Protein AF-A0A7V0WM70-F1 (afdb_monomer)

Radius of gyration: 10.21 Å; Cα contacts (8 Å, |Δi|>4): 39; chains: 1; bounding box: 19×22×25 Å

Sequence (42 aa):
RAIANVLDAGLRTADIMQEGKRQVGTGEMGAAIRAEMDKLAN

pLDDT: mean 92.35, std 4.97, range [63.59, 95.75]

Foldseek 3Di:
DLLVVLVVVQEDDPVDDDPPGDHDHPVVSVVSSVVSVVVVVD

Solvent-accessible surface area (backbone atoms only — not comparable to full-atom values): 2493 Å² total; per-residue (Å²): 108,32,64,56,53,39,46,70,74,31,50,26,42,83,92,67,63,55,90,97,43,47,80,38,54,73,68,56,50,52,51,49,32,49,56,37,43,59,65,69,74,108

Secondary structure (DSSP, 8-state):
-HHHHHHHTTEE-GGG--TTSEE--HHHHHHHHHHHHHHHH-

Structure (mmCIF, N/CA/C/O backbone):
data_AF-A0A7V0WM70-F1
#
_entry.id   AF-A0A7V0WM70-F1
#
loop_
_atom_site.group_PDB
_atom_site.id
_atom_site.type_symbol
_atom_site.label_atom_id
_atom_site.label_alt_id
_atom_site.label_comp_id
_atom_site.label_asym_id
_atom_site.label_entity_id
_atom_site.label_seq_id
_atom_site.pdbx_PDB_ins_code
_atom_site.Cartn_x
_atom_site.Cartn_y
_atom_site.Cartn_z
_atom_site.occupancy
_atom_site.B_iso_or_equiv
_atom_site.auth_seq_id
_atom_site.auth_comp_id
_atom_site.auth_asym_id
_atom_site.auth_atom_id
_atom_site.pdbx_PDB_model_num
ATOM 1 N N . ARG A 1 1 ? -4.932 -6.373 -10.685 1.00 85.44 1 ARG A N 1
ATOM 2 C CA . ARG A 1 1 ? -4.753 -7.254 -9.501 1.00 85.44 1 ARG A CA 1
ATOM 3 C C . ARG A 1 1 ? -3.907 -6.586 -8.417 1.00 85.44 1 ARG A C 1
ATOM 5 O O . ARG A 1 1 ? -4.360 -6.587 -7.289 1.00 85.44 1 ARG A O 1
ATOM 12 N N . ALA A 1 2 ? -2.795 -5.914 -8.747 1.00 91.94 2 ALA A N 1
ATOM 13 C CA . ALA A 1 2 ? -1.950 -5.207 -7.769 1.00 91.94 2 ALA A CA 1
ATOM 14 C C . ALA A 1 2 ? -2.717 -4.301 -6.783 1.00 91.94 2 ALA A C 1
ATOM 16 O O . ALA A 1 2 ? -2.544 -4.419 -5.579 1.00 91.94 2 ALA A O 1
ATOM 17 N N . ILE A 1 3 ? -3.622 -3.449 -7.280 1.00 91.19 3 ILE A N 1
ATOM 18 C CA . ILE A 1 3 ? -4.416 -2.545 -6.426 1.00 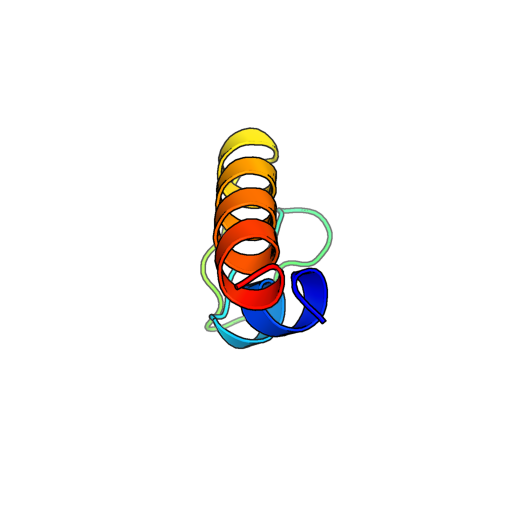91.19 3 ILE A CA 1
ATOM 19 C C . ILE A 1 3 ? -5.288 -3.331 -5.435 1.00 91.19 3 ILE A C 1
ATOM 21 O O . ILE A 1 3 ? -5.344 -2.976 -4.264 1.00 91.19 3 ILE A O 1
ATOM 25 N N . ALA A 1 4 ? -5.925 -4.419 -5.878 1.00 93.56 4 ALA A N 1
ATOM 26 C CA . ALA A 1 4 ? -6.723 -5.272 -4.999 1.00 93.56 4 ALA A CA 1
ATOM 27 C C . ALA A 1 4 ? -5.849 -5.915 -3.915 1.00 93.56 4 ALA A C 1
ATOM 29 O O . ALA A 1 4 ? -6.203 -5.829 -2.750 1.00 93.56 4 ALA A O 1
ATOM 30 N N . ASN A 1 5 ? -4.663 -6.427 -4.264 1.00 93.62 5 ASN A N 1
ATOM 31 C CA . ASN A 1 5 ? -3.726 -6.995 -3.289 1.00 93.62 5 ASN A CA 1
ATOM 32 C C . ASN A 1 5 ? -3.296 -5.971 -2.227 1.00 93.62 5 ASN A C 1
ATOM 34 O O . ASN A 1 5 ? -3.248 -6.289 -1.044 1.00 93.62 5 ASN A O 1
ATOM 38 N N . VAL A 1 6 ? -3.008 -4.730 -2.634 1.00 94.00 6 VAL A N 1
ATOM 39 C CA . VAL A 1 6 ? -2.668 -3.638 -1.706 1.00 94.00 6 VAL A CA 1
ATOM 40 C C . VAL A 1 6 ? -3.841 -3.323 -0.779 1.00 94.00 6 VAL A C 1
ATOM 42 O O . VAL A 1 6 ? -3.659 -3.113 0.423 1.00 94.00 6 VAL A O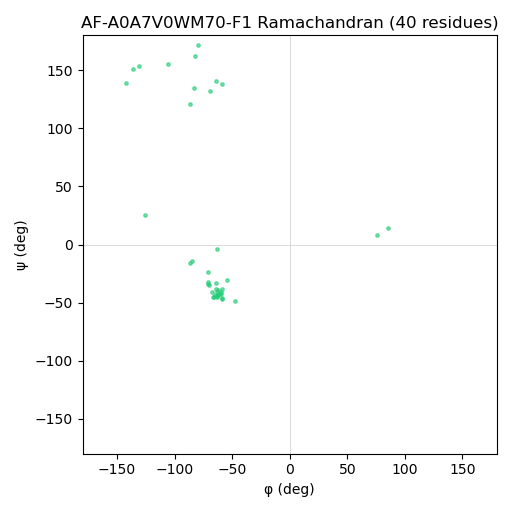 1
ATOM 45 N N . LEU A 1 7 ? -5.061 -3.317 -1.320 1.00 92.69 7 LEU A N 1
ATOM 46 C CA . LEU A 1 7 ? -6.257 -3.094 -0.523 1.00 92.69 7 LEU A CA 1
ATOM 47 C C . LEU A 1 7 ? -6.559 -4.283 0.413 1.00 92.69 7 LEU A C 1
ATOM 49 O O . LEU A 1 7 ? -7.003 -4.063 1.544 1.00 92.69 7 LEU A O 1
ATOM 53 N N . ASP A 1 8 ? -6.288 -5.513 -0.011 1.00 93.38 8 ASP A N 1
ATOM 54 C CA . ASP A 1 8 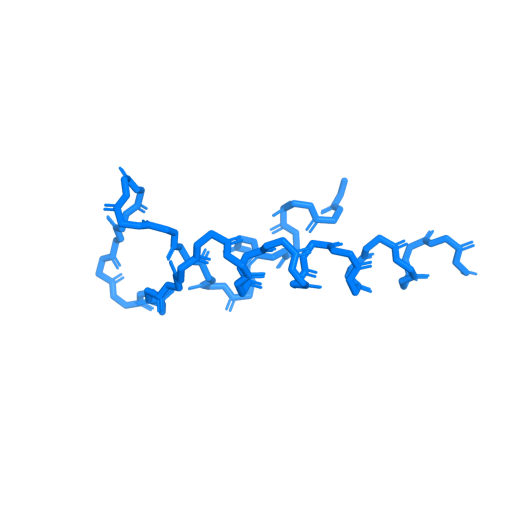? -6.454 -6.736 0.781 1.00 93.38 8 ASP A CA 1
ATOM 55 C C . ASP A 1 8 ? -5.402 -6.837 1.890 1.00 93.38 8 ASP A C 1
ATOM 57 O O . ASP A 1 8 ? -5.729 -7.231 3.009 1.00 93.38 8 ASP A O 1
ATOM 61 N N . ALA A 1 9 ? -4.185 -6.337 1.642 1.00 91.38 9 ALA A N 1
ATOM 62 C CA . ALA A 1 9 ? -3.143 -6.127 2.654 1.00 91.38 9 ALA A CA 1
ATOM 63 C C . ALA A 1 9 ? -3.541 -5.095 3.728 1.00 91.38 9 ALA A C 1
ATOM 65 O O . ALA A 1 9 ? -2.815 -4.866 4.693 1.00 91.38 9 ALA A O 1
ATOM 66 N N . GLY A 1 10 ? -4.711 -4.474 3.577 1.00 92.19 10 GLY A N 1
ATOM 67 C CA . GLY A 1 10 ? -5.316 -3.622 4.583 1.00 92.19 10 GLY A CA 1
ATOM 68 C C . GLY A 1 10 ? -4.831 -2.177 4.554 1.00 92.19 10 GLY A C 1
ATOM 69 O O . GLY A 1 10 ? -5.087 -1.451 5.512 1.00 92.19 10 GLY A O 1
ATOM 70 N N . LEU A 1 11 ? -4.162 -1.755 3.478 1.00 94.50 11 LEU A N 1
ATOM 71 C CA . LEU A 1 11 ? -3.693 -0.383 3.295 1.00 94.50 11 LEU A CA 1
ATOM 72 C C . LEU A 1 11 ? -4.819 0.499 2.742 1.00 94.50 11 LEU A C 1
ATOM 74 O O . LEU A 1 11 ? -5.547 0.097 1.828 1.00 94.50 11 LEU A O 1
ATOM 78 N N . ARG A 1 12 ? -4.989 1.696 3.305 1.00 95.38 12 ARG A N 1
ATOM 79 C CA . ARG A 1 12 ? -6.012 2.671 2.897 1.00 95.38 12 ARG A CA 1
ATOM 80 C C . ARG A 1 12 ? -5.463 4.092 2.957 1.00 95.38 12 ARG A C 1
ATOM 82 O O . ARG A 1 12 ? -4.765 4.444 3.900 1.00 95.38 12 ARG A O 1
ATOM 89 N N . THR A 1 13 ? -5.797 4.918 1.975 1.00 92.88 13 THR A N 1
ATOM 90 C CA . THR A 1 13 ? -5.563 6.367 2.031 1.00 92.88 13 THR A CA 1
ATOM 91 C C . THR A 1 13 ? -6.674 7.064 2.817 1.00 92.88 13 THR A C 1
ATOM 93 O O . THR A 1 13 ? -7.732 6.481 3.055 1.00 92.88 13 THR A O 1
ATOM 96 N N . ALA A 1 14 ? -6.424 8.300 3.262 1.00 91.94 14 ALA A N 1
ATOM 97 C CA . ALA A 1 14 ? -7.319 9.050 4.151 1.00 91.94 14 ALA A CA 1
ATOM 98 C C . ALA A 1 14 ? -8.765 9.183 3.629 1.00 91.94 14 ALA A C 1
ATOM 100 O O . ALA A 1 14 ? -9.699 9.219 4.421 1.00 91.94 14 ALA A O 1
ATOM 101 N N . ASP A 1 15 ? -8.940 9.223 2.310 1.00 92.00 15 ASP A N 1
ATOM 102 C CA . ASP A 1 15 ? -10.220 9.334 1.608 1.00 92.00 15 ASP A CA 1
ATOM 103 C C . ASP A 1 15 ? -11.088 8.063 1.675 1.00 92.00 15 ASP A C 1
ATOM 105 O O . ASP A 1 15 ? -12.308 8.155 1.575 1.00 92.00 15 ASP A O 1
ATOM 109 N N . ILE A 1 16 ? -10.482 6.890 1.888 1.00 91.38 16 ILE A N 1
ATOM 110 C CA . ILE A 1 16 ? -11.163 5.581 1.909 1.00 91.38 16 ILE A CA 1
ATOM 111 C C . ILE A 1 16 ? -10.889 4.798 3.201 1.00 91.38 16 ILE A C 1
ATOM 113 O O . ILE A 1 16 ? -10.907 3.564 3.211 1.00 91.38 16 ILE A O 1
ATOM 117 N N . MET A 1 17 ? -10.578 5.497 4.295 1.00 91.56 17 MET A N 1
ATOM 118 C CA . MET A 1 17 ? -10.255 4.860 5.571 1.00 91.56 17 MET A CA 1
ATOM 119 C C . MET A 1 17 ? -11.432 4.078 6.153 1.00 91.56 17 MET A C 1
ATOM 121 O O . MET A 1 17 ? -12.584 4.501 6.104 1.00 91.56 17 MET A O 1
ATOM 125 N N . GLN A 1 18 ? -11.108 2.927 6.737 1.00 90.94 18 GLN A N 1
ATOM 126 C CA . GLN A 1 18 ? -12.054 2.041 7.408 1.00 90.94 18 GLN A CA 1
ATOM 127 C C . GLN A 1 18 ? -11.441 1.559 8.724 1.00 90.94 18 GLN A C 1
ATOM 129 O O . GLN A 1 18 ? -10.216 1.446 8.840 1.00 90.94 18 GLN A O 1
ATOM 134 N N . GLU A 1 19 ? -12.283 1.258 9.711 1.00 90.62 19 GLU A N 1
ATOM 135 C CA . GLU A 1 19 ? -11.830 0.716 10.993 1.00 90.62 19 GLU A CA 1
ATOM 136 C C . GLU A 1 19 ? -11.060 -0.602 10.798 1.00 90.62 19 GLU A C 1
ATOM 138 O O . GLU A 1 19 ? -11.416 -1.444 9.971 1.00 90.62 19 GLU A O 1
ATOM 143 N N . GLY A 1 20 ? -9.955 -0.766 11.532 1.00 89.00 20 GLY A N 1
ATOM 144 C CA . GLY A 1 20 ? -9.093 -1.952 11.435 1.00 89.00 20 GLY A CA 1
ATOM 145 C C . GLY A 1 20 ? -8.181 -2.002 10.201 1.00 89.00 20 GLY A C 1
ATOM 146 O O . GLY A 1 20 ? -7.538 -3.024 9.961 1.00 89.00 20 GLY A O 1
ATOM 147 N N . LYS A 1 21 ? -8.100 -0.923 9.413 1.00 93.88 21 LYS A N 1
ATOM 148 C CA . LYS A 1 21 ? -7.158 -0.780 8.292 1.00 93.88 21 LYS A CA 1
ATOM 149 C C . LYS A 1 21 ? -6.019 0.171 8.648 1.00 93.88 21 LYS A C 1
ATOM 151 O O . LYS A 1 21 ? -6.156 1.041 9.506 1.00 93.88 21 LYS A O 1
ATOM 156 N N . ARG A 1 22 ? -4.879 0.006 7.977 1.00 95.00 22 ARG A N 1
ATOM 157 C CA . ARG A 1 22 ? -3.721 0.884 8.147 1.00 95.00 22 ARG A CA 1
ATOM 158 C C . ARG A 1 22 ? -3.855 2.080 7.216 1.00 95.00 22 ARG A C 1
ATOM 160 O O . ARG A 1 22 ? -3.885 1.915 5.995 1.00 95.00 22 ARG A O 1
ATOM 167 N N . GLN A 1 23 ? -3.877 3.271 7.805 1.00 94.00 23 GLN A N 1
ATOM 168 C CA . GLN A 1 23 ? -3.794 4.510 7.047 1.00 94.00 23 GLN A CA 1
ATOM 169 C C . GLN A 1 23 ? -2.401 4.669 6.447 1.00 94.00 23 GLN A C 1
ATOM 171 O O . GLN A 1 23 ? -1.400 4.523 7.146 1.00 94.00 23 GLN A O 1
ATOM 176 N N . VAL A 1 24 ? -2.349 5.001 5.163 1.00 94.94 24 VAL A N 1
ATOM 177 C CA . VAL A 1 24 ? -1.125 5.316 4.430 1.00 94.94 24 VAL A CA 1
ATOM 178 C C . VAL A 1 24 ? -1.291 6.609 3.642 1.00 94.94 24 VAL A C 1
ATOM 180 O O . VAL A 1 24 ? -2.397 6.999 3.262 1.00 94.94 24 VAL A O 1
ATOM 183 N N . GLY A 1 25 ? -0.176 7.289 3.389 1.00 94.56 25 GLY A N 1
ATOM 184 C CA . GLY A 1 25 ? -0.141 8.435 2.484 1.00 94.56 25 GLY A CA 1
ATOM 185 C C . GLY A 1 25 ? -0.098 8.016 1.011 1.00 94.56 25 GLY A C 1
ATOM 186 O O . GLY A 1 25 ? 0.134 6.854 0.675 1.00 94.56 25 GLY A O 1
ATOM 187 N N . THR A 1 26 ? -0.238 8.987 0.110 1.00 92.44 26 THR A N 1
ATOM 188 C CA . THR A 1 26 ? -0.187 8.778 -1.350 1.00 92.44 26 THR A CA 1
ATOM 189 C C . THR A 1 26 ? 1.136 8.169 -1.820 1.00 92.44 26 THR A C 1
ATOM 191 O O . THR A 1 26 ? 1.141 7.303 -2.694 1.00 92.44 26 THR A O 1
ATOM 194 N N . GLY A 1 27 ? 2.262 8.577 -1.224 1.00 95.25 27 GLY A N 1
ATOM 195 C CA . GLY A 1 27 ? 3.583 8.035 -1.561 1.00 95.25 27 GLY A CA 1
ATOM 196 C C . GLY A 1 27 ? 3.743 6.559 -1.183 1.00 95.25 27 GLY A C 1
ATOM 197 O O . GLY A 1 27 ? 4.200 5.759 -1.999 1.00 95.25 27 GLY A O 1
ATOM 198 N N . GLU A 1 28 ? 3.316 6.192 0.027 1.00 94.81 28 GLU A N 1
ATOM 199 C CA . GLU A 1 28 ? 3.373 4.814 0.533 1.00 94.81 28 GLU A CA 1
ATOM 200 C C . GLU A 1 28 ? 2.407 3.902 -0.236 1.00 94.81 28 GLU A C 1
ATOM 202 O O . GLU A 1 28 ? 2.799 2.812 -0.651 1.00 94.81 28 GLU A O 1
ATOM 207 N N . MET A 1 29 ? 1.196 4.384 -0.544 1.00 94.25 29 MET A N 1
ATOM 208 C CA . MET A 1 29 ? 0.239 3.668 -1.397 1.00 94.25 29 MET A CA 1
ATOM 209 C C . MET A 1 29 ? 0.825 3.386 -2.788 1.00 94.25 29 MET A C 1
ATOM 211 O O . MET A 1 29 ? 0.761 2.261 -3.280 1.00 94.25 29 MET A O 1
ATOM 215 N N . GLY A 1 30 ? 1.457 4.384 -3.416 1.00 94.56 30 GLY A N 1
ATOM 216 C CA . GLY A 1 30 ? 2.098 4.217 -4.721 1.00 94.56 30 GLY A CA 1
ATOM 217 C C . GLY A 1 30 ? 3.273 3.235 -4.697 1.00 94.56 30 GLY A C 1
ATOM 218 O O . GLY A 1 30 ? 3.435 2.450 -5.630 1.00 94.56 30 GLY A O 1
ATOM 219 N N . ALA A 1 31 ? 4.078 3.243 -3.630 1.00 95.75 31 ALA A N 1
ATOM 220 C CA . ALA A 1 31 ? 5.155 2.272 -3.445 1.00 95.75 31 ALA A CA 1
ATOM 221 C C . ALA A 1 31 ? 4.617 0.842 -3.273 1.00 95.75 31 ALA A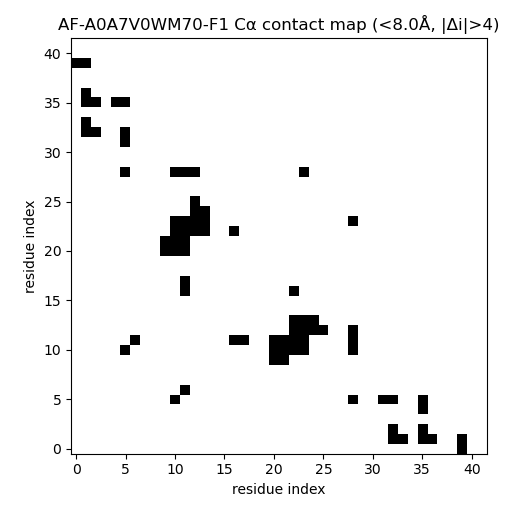 C 1
ATOM 223 O O . ALA A 1 31 ? 5.129 -0.072 -3.917 1.00 95.75 31 ALA A O 1
ATOM 224 N N . ALA A 1 32 ? 3.555 0.658 -2.483 1.00 95.31 32 ALA A N 1
ATOM 225 C CA . ALA A 1 32 ? 2.912 -0.641 -2.29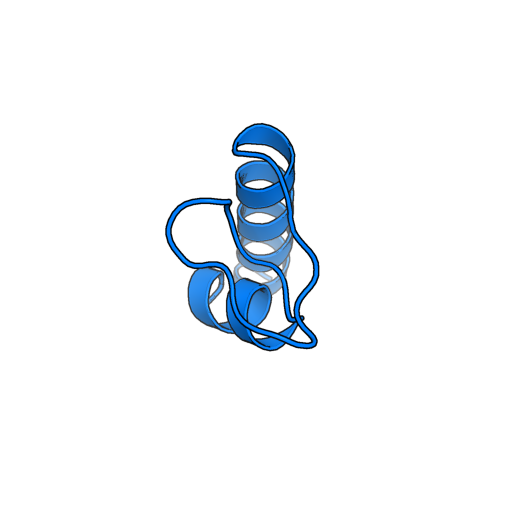7 1.00 95.31 32 ALA A CA 1
ATOM 226 C C . ALA A 1 32 ? 2.328 -1.187 -3.610 1.00 95.31 32 ALA A C 1
ATOM 228 O O . ALA A 1 32 ? 2.528 -2.355 -3.936 1.00 95.31 32 ALA A O 1
ATOM 229 N N . ILE A 1 33 ? 1.666 -0.335 -4.404 1.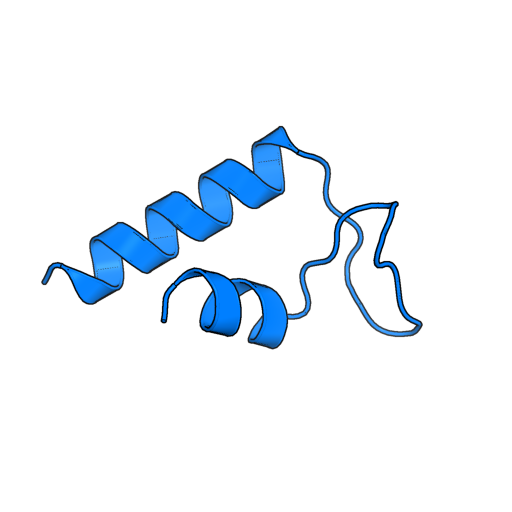00 94.81 33 ILE A N 1
ATOM 230 C CA . ILE A 1 33 ? 1.123 -0.736 -5.709 1.00 94.81 33 ILE A CA 1
ATOM 231 C C . ILE A 1 33 ? 2.247 -1.146 -6.659 1.00 94.81 33 ILE A C 1
ATOM 233 O O . ILE A 1 33 ? 2.128 -2.190 -7.292 1.00 94.81 33 ILE A O 1
ATOM 237 N N . ARG A 1 34 ? 3.339 -0.372 -6.741 1.00 95.56 34 ARG A N 1
ATOM 238 C CA . ARG A 1 34 ? 4.496 -0.730 -7.580 1.00 95.56 34 ARG A CA 1
ATOM 239 C C . ARG A 1 34 ? 5.0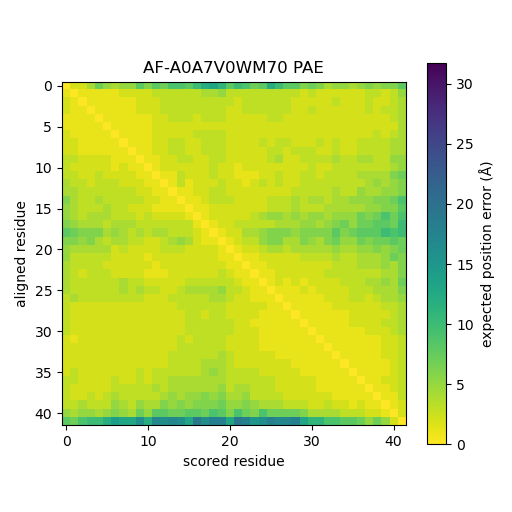91 -2.079 -7.181 1.00 95.56 34 ARG A C 1
ATOM 241 O O . ARG A 1 34 ? 5.263 -2.928 -8.043 1.00 95.56 34 ARG A O 1
ATOM 248 N N . ALA A 1 35 ? 5.301 -2.310 -5.886 1.00 94.94 35 ALA A N 1
ATOM 249 C CA . ALA A 1 35 ? 5.812 -3.588 -5.396 1.00 94.94 35 ALA A CA 1
ATOM 250 C C . ALA A 1 35 ? 4.892 -4.769 -5.761 1.00 94.94 35 ALA A C 1
ATOM 252 O O . ALA A 1 35 ? 5.372 -5.828 -6.155 1.00 94.94 35 ALA A O 1
ATOM 253 N N . GLU A 1 36 ? 3.570 -4.600 -5.662 1.00 95.25 36 GLU A N 1
ATOM 254 C CA . GLU A 1 36 ? 2.618 -5.633 -6.088 1.00 95.25 36 GLU A CA 1
ATOM 255 C C . GLU A 1 36 ? 2.562 -5.804 -7.613 1.00 95.25 36 GLU A C 1
ATOM 257 O O . GLU A 1 36 ? 2.338 -6.912 -8.095 1.00 95.25 36 GLU A O 1
ATOM 262 N N . MET A 1 37 ? 2.773 -4.738 -8.389 1.00 94.31 37 MET A N 1
ATOM 263 C CA . MET A 1 37 ? 2.882 -4.833 -9.847 1.00 94.31 37 MET A CA 1
ATOM 264 C C . MET A 1 37 ? 4.120 -5.625 -10.267 1.00 94.31 37 MET A C 1
ATOM 266 O O . MET A 1 37 ? 3.987 -6.515 -11.101 1.00 94.31 37 MET A O 1
ATOM 270 N N . ASP A 1 38 ? 5.276 -5.365 -9.655 1.00 94.44 38 ASP A N 1
ATOM 271 C CA . ASP A 1 38 ? 6.521 -6.086 -9.949 1.00 94.44 38 ASP A CA 1
ATOM 272 C C . ASP A 1 38 ? 6.397 -7.582 -9.626 1.00 94.44 38 ASP A C 1
ATOM 274 O O . ASP A 1 38 ? 6.845 -8.427 -10.397 1.00 94.44 38 ASP A O 1
ATOM 278 N N . LYS A 1 39 ? 5.717 -7.931 -8.524 1.00 91.88 39 LYS A N 1
ATOM 279 C CA . LYS A 1 39 ? 5.429 -9.333 -8.168 1.00 91.88 39 LYS A CA 1
ATOM 280 C C . LYS A 1 39 ? 4.532 -10.048 -9.175 1.00 91.88 39 LYS A C 1
ATOM 282 O O . LYS A 1 39 ? 4.638 -11.257 -9.301 1.00 91.88 39 LYS A 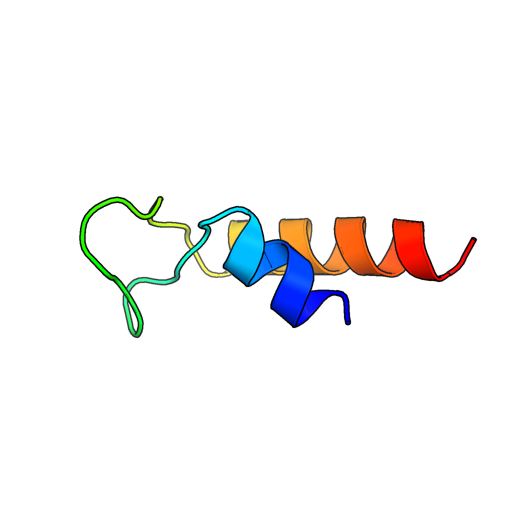O 1
ATOM 287 N N . LEU A 1 40 ? 3.607 -9.330 -9.811 1.00 90.69 40 LEU A N 1
ATOM 288 C CA . LEU A 1 40 ? 2.668 -9.895 -10.786 1.00 90.69 40 LEU A CA 1
ATOM 289 C C . LEU A 1 40 ? 3.239 -9.945 -12.207 1.00 90.69 40 LEU A C 1
ATOM 291 O O . LEU A 1 40 ? 2.643 -10.588 -13.069 1.00 90.69 40 LEU A O 1
ATOM 295 N N . ALA A 1 41 ? 4.317 -9.205 -12.465 1.00 88.94 41 ALA A N 1
ATOM 296 C CA . ALA A 1 41 ? 5.001 -9.166 -13.752 1.00 88.94 41 ALA A CA 1
ATOM 297 C C . ALA A 1 41 ? 6.029 -10.302 -13.924 1.00 88.94 41 ALA A C 1
ATOM 299 O O . ALA A 1 41 ? 6.458 -10.544 -15.051 1.00 88.94 41 ALA A O 1
ATOM 300 N N . ASN A 1 42 ? 6.394 -10.983 -12.832 1.00 63.59 42 ASN A N 1
ATOM 301 C CA . ASN A 1 42 ? 7.176 -12.225 -12.811 1.00 63.59 42 ASN A CA 1
ATOM 302 C C . ASN A 1 42 ? 6.263 -13.442 -12.633 1.00 63.59 42 ASN A C 1
ATOM 304 O O . ASN A 1 42 ? 6.640 -14.518 -13.145 1.00 63.59 42 ASN A O 1
#

Nearest PDB structures (foldseek):
  3r8w-assembly2_D  TM=1.002E+00  e=5.7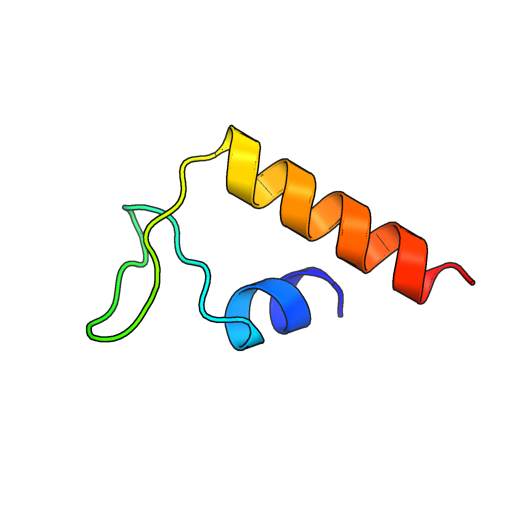92E-02  Arabidopsis thaliana
  5j33-assembly1_A  TM=9.920E-01  e=5.408E-02  Arabidopsis thaliana
  5j34-assembly2_D  TM=1.002E+00  e=6.202E-02  Arabidopsis thaliana
  1a05-assembly1_B  TM=8.818E-01  e=9.357E-02  Acidithiobacillus ferrooxidans
  3u1h-assembly1_B  TM=8.043E-01  e=3.441E-01  Bacillus sp. (in: firmicutes)

Mean predicted aligned error: 2.99 Å